Protein AF-A0A7U9GF04-F1 (afdb_monomer)

InterPro domains:
  IPR039261 Ferredoxin-NADP reductase (FNR), nucleotide-binding domain [G3DSA:3.40.50.80] (1-50)
  IPR039261 Ferredoxin-NADP reductase (FNR), nucleotide-binding domain [SSF52343] (1-47)

Mean predicted aligned error: 5.69 Å

Foldseek 3Di:
DCVVVDPDLAAQDEDEDDPVVLVVVVVVNVVVNNDPVRDHYDYPDDDDPPDDD

Secondary structure (DSSP, 8-state):
-GGGG-SSTTPPEEEE--HHHHHHHHHHHHHTT--GGGEEEE-------SS--

Sequence (53 aa):
MLAHYLPDLKARCYFVGPQGFMTAINSALSELGIDEDRRHFEHFGPSRPLDAA

Solvent-accessible surface area (backbone atoms only — not comparable to full-atom values): 3514 Å² total; per-residue (Å²): 114,72,74,80,76,48,93,50,65,82,53,72,45,79,51,72,56,58,69,72,57,47,53,52,52,54,50,55,41,47,76,68,58,34,52,72,98,30,60,44,71,56,78,81,64,85,83,68,68,96,68,82,131

Nearest PDB structures (foldseek):
  4g1b-assembly2_B  TM=8.739E-01  e=8.636E-02  Saccharomyces cerevisiae YJM789

pLDDT: mean 88.68, std 12.74, range [53.03, 98.0]

Structure (mmCIF, N/CA/C/O backbone):
data_AF-A0A7U9GF04-F1
#
_entry.id   AF-A0A7U9GF04-F1
#
loop_
_atom_site.group_PDB
_atom_site.id
_atom_site.type_symbol
_atom_site.label_atom_id
_atom_site.label_alt_id
_atom_site.label_comp_id
_atom_site.label_asym_id
_atom_site.label_entity_id
_atom_site.label_seq_id
_atom_site.pdbx_PDB_ins_code
_atom_site.Cartn_x
_atom_site.Cartn_y
_atom_site.Cartn_z
_atom_site.occupancy
_atom_site.B_iso_or_equiv
_atom_site.auth_seq_id
_atom_site.auth_comp_id
_atom_site.auth_asym_id
_atom_site.auth_atom_id
_atom_site.pdbx_PDB_model_num
ATOM 1 N N . MET A 1 1 ? -8.805 9.134 -1.569 1.00 75.19 1 MET A N 1
ATOM 2 C CA . MET A 1 1 ? -7.614 8.878 -0.721 1.00 75.19 1 MET A CA 1
ATOM 3 C C . MET A 1 1 ? -7.677 7.439 -0.210 1.00 75.19 1 MET A C 1
ATOM 5 O O . MET A 1 1 ? -8.787 6.928 -0.122 1.00 75.19 1 MET A O 1
ATOM 9 N N . LEU A 1 2 ? -6.542 6.791 0.096 1.00 88.38 2 LEU A N 1
ATOM 10 C CA . LEU A 1 2 ? -6.453 5.355 0.443 1.00 88.38 2 LEU A CA 1
ATOM 11 C C . LEU A 1 2 ? -7.451 4.890 1.517 1.00 88.38 2 LEU A C 1
ATOM 13 O O . LEU A 1 2 ? -7.983 3.795 1.396 1.00 88.38 2 LEU A O 1
ATOM 17 N N . ALA A 1 3 ? -7.783 5.745 2.488 1.00 91.19 3 ALA A N 1
ATOM 18 C CA . ALA A 1 3 ? -8.781 5.470 3.526 1.00 91.19 3 ALA A CA 1
ATOM 19 C C . ALA A 1 3 ? -10.147 5.002 2.991 1.00 91.19 3 ALA A C 1
ATOM 21 O O . ALA A 1 3 ? -10.814 4.210 3.639 1.00 91.19 3 ALA A O 1
ATOM 22 N N . HIS A 1 4 ? -10.555 5.447 1.798 1.00 94.38 4 HIS A N 1
ATOM 23 C CA . HIS A 1 4 ? -11.812 5.010 1.181 1.00 94.38 4 HIS A CA 1
ATOM 24 C C . HIS A 1 4 ? -11.801 3.527 0.771 1.00 94.38 4 HIS A C 1
ATOM 26 O O . HIS A 1 4 ? -12.855 2.913 0.655 1.00 94.38 4 HIS A O 1
ATOM 32 N N . TYR A 1 5 ? -10.615 2.960 0.545 1.00 92.12 5 TYR A N 1
ATOM 33 C CA . TYR A 1 5 ? -10.427 1.578 0.108 1.00 92.12 5 TYR A CA 1
ATOM 34 C C . TYR A 1 5 ? -10.074 0.627 1.258 1.00 92.12 5 TYR A C 1
ATOM 36 O O . TYR A 1 5 ? -9.991 -0.579 1.040 1.00 92.12 5 TYR A O 1
ATOM 44 N N . LEU A 1 6 ? -9.847 1.147 2.469 1.00 93.19 6 LEU A N 1
ATOM 45 C CA . LEU A 1 6 ? -9.533 0.331 3.636 1.00 93.19 6 LEU A CA 1
ATOM 46 C C . LEU A 1 6 ? -10.835 -0.111 4.320 1.00 93.19 6 LEU A C 1
ATOM 48 O O . LEU A 1 6 ? -11.599 0.749 4.757 1.00 93.19 6 LEU A O 1
ATOM 52 N N . PRO A 1 7 ? -11.098 -1.425 4.450 1.00 91.62 7 PRO A N 1
ATOM 53 C CA . PRO A 1 7 ? -12.262 -1.906 5.191 1.00 91.62 7 PRO A CA 1
ATOM 54 C C . PRO A 1 7 ? -12.147 -1.614 6.695 1.00 91.62 7 PRO A C 1
ATOM 56 O O . PRO A 1 7 ? -13.147 -1.312 7.338 1.00 91.62 7 PRO A O 1
ATOM 59 N N . ASP A 1 8 ? -10.930 -1.684 7.246 1.00 93.44 8 ASP A N 1
ATOM 60 C CA . ASP A 1 8 ? -10.573 -1.313 8.616 1.00 93.44 8 ASP A CA 1
ATOM 61 C C . ASP A 1 8 ? -9.038 -1.180 8.761 1.00 93.44 8 ASP A C 1
ATOM 63 O O . ASP A 1 8 ? -8.286 -1.392 7.805 1.00 93.44 8 ASP A O 1
ATOM 67 N N . LEU A 1 9 ? -8.562 -0.852 9.971 1.00 92.00 9 LEU A N 1
ATOM 68 C CA . LEU A 1 9 ? -7.127 -0.726 10.277 1.00 92.00 9 LEU A CA 1
ATOM 69 C C . LEU A 1 9 ? -6.374 -2.066 10.376 1.00 92.00 9 LEU A C 1
ATOM 71 O O . LEU A 1 9 ? -5.150 -2.099 10.466 1.00 92.00 9 LEU A O 1
ATOM 75 N N . LYS A 1 10 ? -7.093 -3.189 10.365 1.00 94.06 10 LYS A N 1
ATOM 76 C CA . LYS A 1 10 ? -6.533 -4.543 10.353 1.00 94.06 10 LYS A CA 1
ATOM 77 C C . LYS A 1 10 ? -6.367 -5.071 8.923 1.00 94.06 10 LYS A C 1
ATOM 79 O O . LYS A 1 10 ? -5.887 -6.196 8.761 1.00 94.06 10 LYS A O 1
ATOM 84 N N . ALA A 1 11 ? -6.707 -4.297 7.893 1.00 95.62 11 ALA A N 1
ATOM 85 C CA . ALA A 1 11 ? -6.482 -4.672 6.504 1.00 95.62 11 ALA A CA 1
ATOM 86 C C . ALA A 1 11 ? -5.003 -5.003 6.238 1.00 95.62 11 ALA A C 1
ATOM 88 O O . ALA A 1 11 ? -4.100 -4.306 6.698 1.00 95.62 11 ALA A O 1
ATOM 89 N N . ARG A 1 12 ? -4.756 -6.067 5.467 1.00 96.94 12 ARG A N 1
ATOM 90 C CA . ARG A 1 12 ? -3.425 -6.375 4.930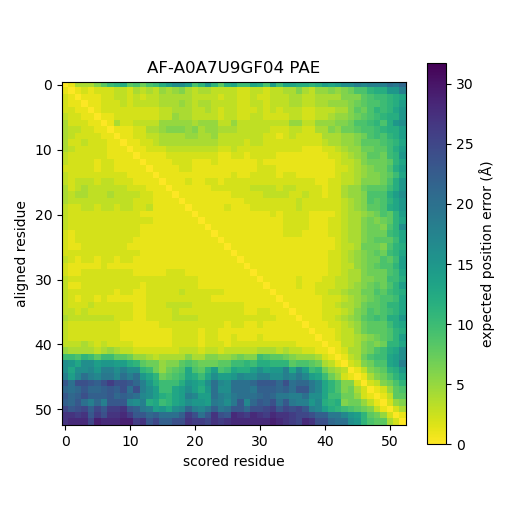 1.00 96.94 12 ARG A CA 1
ATOM 91 C C . ARG A 1 12 ? -3.299 -5.739 3.556 1.00 96.94 12 ARG A C 1
ATOM 93 O O . ARG A 1 12 ? -4.098 -6.023 2.666 1.00 96.94 12 ARG A O 1
ATOM 100 N N . CYS A 1 13 ? -2.306 -4.882 3.398 1.00 96.94 13 CYS A N 1
ATOM 101 C CA . CYS A 1 13 ? -2.083 -4.104 2.193 1.00 96.94 13 CYS A CA 1
ATOM 102 C C . CYS A 1 13 ? -0.925 -4.716 1.408 1.00 96.94 13 CYS A C 1
ATOM 104 O O . CYS A 1 13 ? 0.177 -4.823 1.935 1.00 96.94 13 CYS A O 1
ATOM 106 N N . TYR A 1 14 ? -1.174 -5.083 0.152 1.00 95.94 14 TYR A N 1
ATOM 107 C CA . TYR A 1 14 ? -0.158 -5.579 -0.776 1.00 95.94 14 TYR A CA 1
ATOM 108 C C . TYR A 1 14 ? -0.042 -4.601 -1.939 1.00 95.94 14 TYR A C 1
ATOM 110 O O . TYR A 1 14 ? -1.046 -4.274 -2.574 1.00 95.94 14 TYR A O 1
ATOM 118 N N . PHE A 1 15 ? 1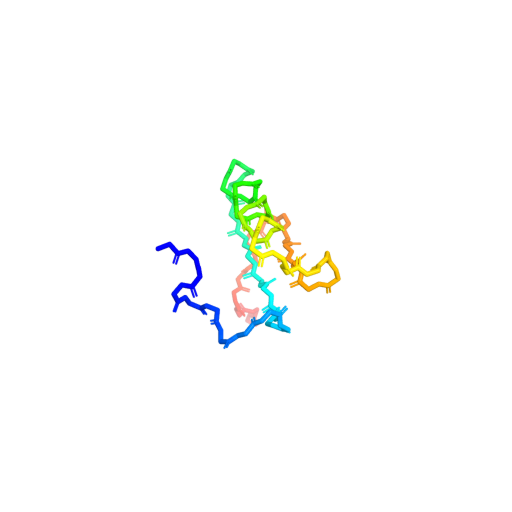.162 -4.109 -2.206 1.00 94.94 15 PHE A N 1
ATOM 119 C CA . PHE A 1 15 ? 1.403 -3.141 -3.272 1.00 94.94 15 PHE A CA 1
ATOM 120 C C . PHE A 1 15 ? 2.769 -3.360 -3.921 1.00 94.94 15 PHE A C 1
ATOM 122 O O . PHE A 1 15 ? 3.725 -3.788 -3.286 1.00 94.94 15 PHE A O 1
ATOM 129 N N . VAL A 1 16 ? 2.862 -3.061 -5.212 1.00 93.62 16 VAL A N 1
ATOM 130 C CA . VAL A 1 16 ? 4.081 -3.224 -6.009 1.00 93.62 16 VAL A CA 1
ATOM 131 C C . VAL A 1 16 ? 4.118 -2.120 -7.064 1.00 93.62 16 VAL A C 1
ATOM 133 O O . VAL A 1 16 ? 3.071 -1.717 -7.575 1.00 93.62 16 VAL A O 1
ATOM 136 N N . GLY A 1 17 ? 5.298 -1.591 -7.383 1.00 91.12 17 GLY A N 1
ATOM 137 C CA . GLY A 1 17 ? 5.437 -0.562 -8.413 1.00 91.12 17 GLY A CA 1
ATOM 138 C C . GLY A 1 17 ? 6.804 0.125 -8.410 1.00 91.12 17 GLY A C 1
ATOM 139 O O . GLY A 1 17 ? 7.754 -0.386 -7.819 1.00 91.12 17 GLY A O 1
ATOM 140 N N . PRO A 1 18 ? 6.929 1.296 -9.062 1.00 92.19 18 PRO A N 1
ATOM 141 C CA . PRO A 1 18 ? 8.145 2.103 -9.004 1.00 92.19 18 PRO A CA 1
ATOM 142 C C . PRO A 1 18 ? 8.482 2.524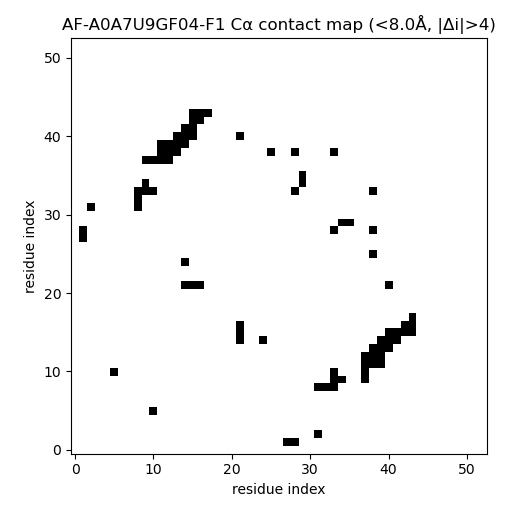 -7.568 1.00 92.19 18 PRO A C 1
ATOM 144 O O . PRO A 1 18 ? 7.580 2.758 -6.763 1.00 92.19 18 PRO A O 1
ATOM 147 N N . GLN A 1 19 ? 9.771 2.716 -7.267 1.00 91.88 19 GLN A N 1
ATOM 148 C CA . GLN A 1 19 ? 10.245 3.059 -5.917 1.00 91.88 19 GLN A CA 1
ATOM 149 C C . GLN A 1 19 ? 9.472 4.231 -5.289 1.00 91.88 19 GLN A C 1
ATOM 151 O O . GLN A 1 19 ? 8.990 4.116 -4.168 1.00 91.88 19 GLN A O 1
ATOM 156 N N . GLY A 1 20 ? 9.295 5.334 -6.027 1.00 94.69 20 GLY A N 1
ATOM 157 C CA . GLY A 1 20 ? 8.579 6.511 -5.521 1.00 94.69 20 GLY A CA 1
ATOM 158 C C . GLY A 1 20 ? 7.111 6.236 -5.178 1.00 94.69 20 GLY A C 1
ATOM 159 O O . GLY A 1 20 ? 6.614 6.732 -4.171 1.00 94.69 20 GLY A O 1
ATOM 160 N N . PHE A 1 21 ? 6.433 5.394 -5.965 1.00 94.62 21 PHE A N 1
ATOM 161 C CA . PHE A 1 21 ? 5.066 4.962 -5.672 1.00 94.62 21 PHE A CA 1
ATOM 162 C C . PHE A 1 21 ? 5.022 4.109 -4.403 1.00 94.62 21 PHE A C 1
ATOM 164 O O . PHE A 1 21 ? 4.232 4.389 -3.507 1.00 94.62 21 PHE A O 1
ATOM 171 N N . MET A 1 22 ? 5.898 3.105 -4.297 1.00 95.62 22 MET A N 1
ATOM 172 C CA . MET A 1 22 ? 5.920 2.211 -3.136 1.00 95.62 22 MET A CA 1
ATOM 173 C C . MET A 1 22 ? 6.222 2.969 -1.841 1.00 95.62 22 MET A C 1
ATOM 175 O O . MET A 1 22 ? 5.554 2.744 -0.835 1.00 95.62 22 MET A O 1
ATOM 179 N N . THR A 1 23 ? 7.161 3.920 -1.870 1.00 96.69 23 THR A N 1
ATOM 180 C CA . THR A 1 23 ? 7.434 4.793 -0.721 1.00 96.69 23 THR A CA 1
ATOM 181 C C . THR A 1 23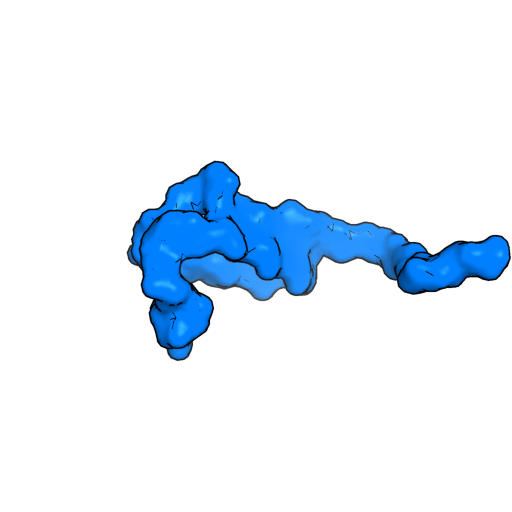 ? 6.206 5.627 -0.350 1.00 96.69 23 THR A C 1
ATOM 183 O O . THR A 1 23 ? 5.830 5.645 0.819 1.00 96.69 23 THR A O 1
ATOM 186 N N . ALA A 1 24 ? 5.536 6.254 -1.324 1.00 97.56 24 ALA A N 1
ATOM 187 C CA . ALA A 1 24 ? 4.349 7.070 -1.064 1.00 97.56 24 ALA A CA 1
ATOM 188 C C . ALA A 1 24 ? 3.182 6.257 -0.470 1.00 97.56 24 ALA A C 1
ATOM 190 O O . ALA A 1 24 ? 2.544 6.708 0.480 1.00 97.56 24 ALA A O 1
ATOM 191 N N . ILE A 1 25 ? 2.921 5.051 -0.990 1.00 96.88 25 ILE A N 1
ATOM 192 C CA . ILE A 1 25 ? 1.873 4.165 -0.463 1.00 96.88 25 ILE A CA 1
ATOM 193 C C . ILE A 1 25 ? 2.209 3.703 0.955 1.00 96.88 25 ILE A C 1
ATOM 195 O O . ILE A 1 25 ? 1.349 3.780 1.831 1.00 96.88 25 ILE A O 1
ATOM 199 N N . ASN A 1 26 ? 3.447 3.268 1.204 1.00 97.56 26 ASN A N 1
ATOM 200 C CA . ASN A 1 26 ? 3.853 2.806 2.529 1.00 97.56 26 ASN A CA 1
ATOM 201 C C . ASN A 1 26 ? 3.723 3.914 3.588 1.00 97.56 26 ASN A C 1
ATOM 203 O O . ASN A 1 26 ? 3.169 3.668 4.659 1.00 97.56 26 ASN A O 1
ATOM 207 N N . SER A 1 27 ? 4.170 5.136 3.274 1.00 98.00 27 SER A N 1
ATOM 208 C CA . SER A 1 27 ? 4.020 6.296 4.162 1.00 98.00 27 SER A CA 1
ATOM 209 C C . SER A 1 27 ? 2.552 6.620 4.428 1.00 98.00 27 SER A C 1
ATOM 211 O O . SER A 1 27 ? 2.155 6.725 5.584 1.00 98.00 27 SER A O 1
ATOM 213 N N . ALA A 1 28 ? 1.724 6.686 3.383 1.00 97.75 28 ALA A N 1
ATOM 214 C CA . ALA A 1 28 ? 0.308 7.000 3.540 1.00 97.75 28 ALA A CA 1
ATOM 215 C C . ALA A 1 28 ? -0.449 5.940 4.364 1.00 97.75 28 ALA A C 1
ATOM 217 O O . ALA A 1 28 ? -1.307 6.282 5.171 1.00 97.75 28 ALA A O 1
ATOM 218 N N . LEU A 1 29 ? -0.130 4.651 4.206 1.00 97.56 29 LEU A N 1
ATOM 219 C CA . LEU A 1 29 ? -0.708 3.584 5.031 1.00 97.56 29 LEU A CA 1
ATOM 220 C C . LEU A 1 29 ? -0.237 3.663 6.491 1.00 97.56 29 LEU A C 1
ATOM 222 O O . LEU A 1 29 ? -1.030 3.415 7.398 1.00 97.56 29 LEU A O 1
ATOM 226 N N . SER A 1 30 ? 1.022 4.046 6.723 1.00 97.69 30 SER A N 1
ATOM 227 C CA . SER A 1 30 ? 1.544 4.288 8.072 1.00 97.69 30 SER A CA 1
ATOM 228 C C . SER A 1 30 ? 0.847 5.469 8.753 1.00 97.69 30 SER A C 1
ATOM 230 O O . SER A 1 30 ? 0.494 5.368 9.923 1.00 97.69 30 SER A O 1
ATOM 232 N N . GLU A 1 31 ? 0.612 6.571 8.037 1.00 97.69 31 GLU A N 1
ATOM 233 C CA . GLU A 1 31 ? -0.122 7.743 8.546 1.00 97.69 31 GLU A CA 1
ATOM 234 C C . GLU A 1 31 ? -1.583 7.417 8.881 1.00 97.69 31 GLU A C 1
ATOM 236 O O . GLU A 1 31 ? -2.159 7.997 9.799 1.00 97.69 31 GLU A O 1
ATOM 241 N N . LEU A 1 32 ? -2.175 6.454 8.169 1.00 96.31 32 LEU A N 1
ATOM 242 C CA . LEU A 1 32 ? -3.516 5.941 8.445 1.00 96.31 32 LEU A CA 1
ATOM 243 C C . LEU A 1 32 ? -3.564 4.950 9.620 1.00 96.31 32 LEU A C 1
ATOM 245 O O . LEU A 1 32 ? -4.658 4.555 10.012 1.00 96.31 32 LEU A O 1
ATOM 249 N N . GLY A 1 33 ? -2.420 4.563 10.194 1.00 97.06 33 GLY A N 1
ATOM 250 C CA . GLY A 1 33 ? -2.351 3.662 11.348 1.00 97.06 33 GLY A CA 1
ATOM 251 C C . GLY A 1 33 ? -2.408 2.172 11.005 1.00 97.06 33 GLY A C 1
ATOM 252 O O . GLY A 1 33 ? -2.724 1.367 11.875 1.00 97.06 33 GLY A O 1
ATOM 253 N N . ILE A 1 34 ? -2.122 1.786 9.757 1.00 97.62 34 ILE A N 1
ATOM 254 C CA . ILE A 1 34 ? -1.910 0.374 9.408 1.00 97.62 34 ILE A CA 1
ATOM 255 C C . ILE A 1 34 ? -0.542 -0.047 9.931 1.00 97.62 34 ILE A C 1
ATOM 257 O O . ILE A 1 34 ? 0.446 0.591 9.582 1.00 97.62 34 ILE A O 1
ATOM 261 N N . ASP A 1 35 ? -0.471 -1.121 10.713 1.00 97.56 35 ASP A N 1
ATOM 262 C CA . ASP A 1 35 ? 0.780 -1.639 11.279 1.00 97.56 35 ASP A CA 1
ATOM 263 C C . ASP A 1 35 ? 1.769 -2.128 10.203 1.00 97.56 35 ASP A C 1
ATOM 265 O O . ASP A 1 35 ? 1.384 -2.537 9.106 1.00 97.56 35 ASP A O 1
ATOM 269 N N . GLU A 1 36 ? 3.070 -2.094 10.506 1.00 96.62 36 GLU A N 1
ATOM 270 C CA . GLU A 1 36 ? 4.130 -2.482 9.561 1.00 96.62 36 GLU A CA 1
ATOM 271 C C . GLU A 1 36 ? 4.028 -3.938 9.100 1.00 96.62 36 GLU A C 1
ATOM 273 O O . GLU A 1 36 ? 4.212 -4.221 7.918 1.00 96.62 36 GLU A O 1
ATOM 278 N N . ASP A 1 37 ? 3.636 -4.844 9.996 1.00 97.38 37 ASP A N 1
ATOM 279 C CA . ASP A 1 37 ? 3.424 -6.265 9.702 1.00 97.38 37 ASP A CA 1
ATOM 280 C C . ASP A 1 37 ? 2.250 -6.524 8.740 1.00 97.38 37 ASP A C 1
ATOM 282 O O . ASP A 1 37 ? 2.061 -7.655 8.288 1.00 97.38 37 ASP A O 1
ATOM 286 N N . ARG A 1 38 ? 1.473 -5.485 8.405 1.00 97.38 38 ARG A N 1
ATOM 287 C CA . ARG A 1 38 ? 0.344 -5.515 7.465 1.00 97.38 38 ARG A CA 1
ATOM 288 C C . ARG A 1 38 ? 0.605 -4.744 6.172 1.00 97.38 38 ARG A C 1
ATOM 290 O O . ARG A 1 38 ? -0.278 -4.719 5.313 1.00 97.38 38 ARG A O 1
ATOM 297 N N . ARG A 1 39 ? 1.770 -4.109 6.009 1.00 97.62 39 ARG A N 1
ATOM 298 C CA . ARG A 1 39 ? 2.154 -3.366 4.795 1.00 97.62 39 ARG A CA 1
ATOM 299 C C . ARG A 1 39 ? 3.201 -4.170 4.025 1.00 97.62 39 ARG A C 1
ATOM 301 O O . ARG A 1 39 ? 4.385 -4.130 4.337 1.00 97.62 39 ARG A O 1
ATOM 308 N N . HIS A 1 40 ? 2.761 -4.899 3.008 1.00 97.44 40 HIS A N 1
ATOM 309 C CA . HIS A 1 40 ? 3.605 -5.793 2.224 1.00 97.44 40 HIS A CA 1
ATOM 310 C C . HIS A 1 40 ? 3.882 -5.218 0.837 1.00 97.44 40 HIS A C 1
ATOM 312 O O . HIS A 1 40 ? 2.972 -4.767 0.138 1.00 97.44 40 HIS A O 1
ATOM 318 N N . PHE A 1 41 ? 5.138 -5.295 0.418 1.00 95.44 41 PHE A N 1
ATOM 319 C CA . PHE A 1 41 ? 5.562 -4.892 -0.912 1.00 95.44 41 PHE A CA 1
ATOM 320 C C . PHE A 1 41 ? 6.663 -5.803 -1.434 1.00 95.44 41 PHE A C 1
ATOM 322 O O . PHE A 1 41 ? 7.424 -6.386 -0.664 1.00 95.44 41 PHE A O 1
ATOM 329 N N . GLU A 1 42 ? 6.755 -5.896 -2.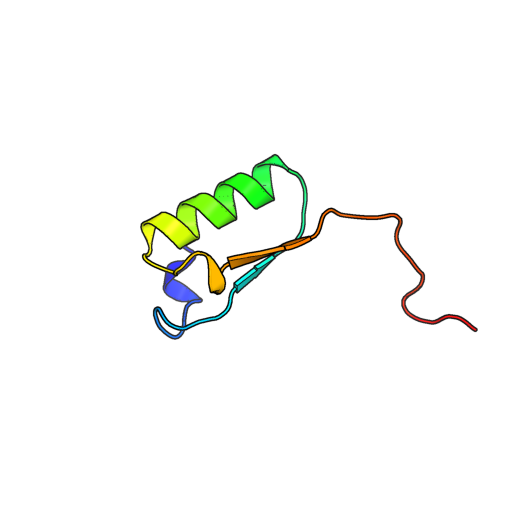754 1.00 90.62 42 GLU A N 1
ATOM 330 C CA . GLU A 1 42 ? 7.839 -6.589 -3.439 1.00 90.62 42 GLU A CA 1
ATOM 331 C C . GLU A 1 42 ? 8.565 -5.632 -4.381 1.00 90.62 42 GLU A C 1
ATOM 333 O O . GLU A 1 42 ? 7.995 -4.667 -4.896 1.00 90.62 42 GLU A O 1
ATOM 338 N N . HIS A 1 43 ? 9.843 -5.908 -4.631 1.00 80.75 43 HIS A N 1
ATOM 339 C CA . HIS A 1 43 ? 10.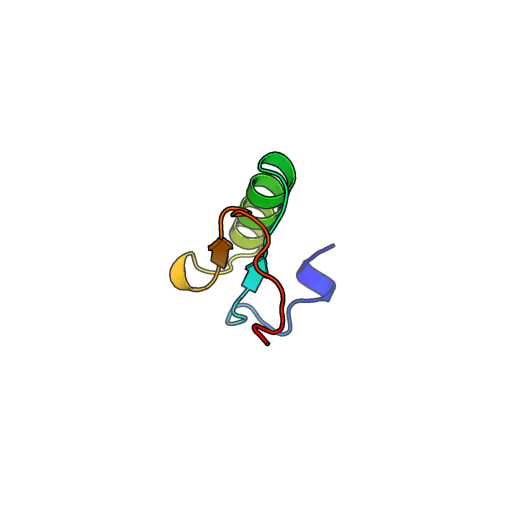548 -5.261 -5.727 1.00 80.75 43 HIS A CA 1
ATOM 340 C C . HIS A 1 43 ? 10.052 -5.843 -7.047 1.00 80.75 43 HIS A C 1
ATOM 342 O O . HIS A 1 43 ? 9.923 -7.058 -7.184 1.00 80.75 43 HIS A O 1
ATOM 348 N N . PHE A 1 44 ? 9.809 -4.976 -8.029 1.00 69.38 44 PHE A N 1
ATOM 349 C CA . PHE A 1 44 ? 9.460 -5.394 -9.383 1.00 69.38 44 PHE A CA 1
ATOM 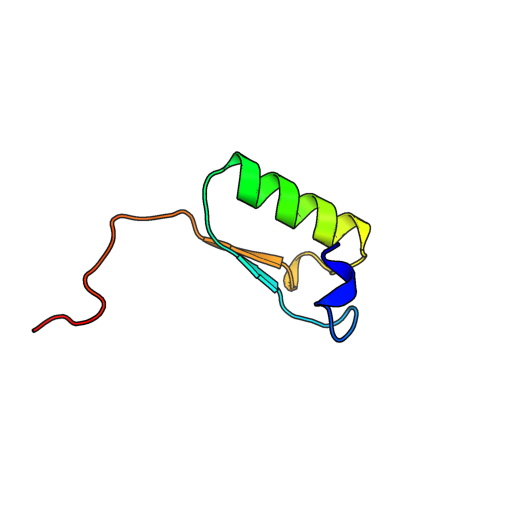350 C C . PHE A 1 44 ? 10.648 -6.162 -9.996 1.00 69.38 44 PHE A C 1
ATOM 352 O O . PHE A 1 44 ? 11.593 -5.565 -10.514 1.00 69.38 44 PHE A O 1
ATOM 359 N N . GLY A 1 45 ? 10.650 -7.487 -9.836 1.00 68.62 45 GLY A N 1
ATOM 360 C CA . GLY A 1 45 ? 11.640 -8.397 -10.410 1.00 68.62 45 GLY A CA 1
ATOM 361 C C . GLY A 1 45 ? 11.409 -8.619 -11.909 1.00 68.62 45 GLY A C 1
ATOM 362 O O . GLY A 1 45 ? 10.412 -8.140 -12.454 1.00 68.62 45 GLY A O 1
ATOM 363 N N . PRO A 1 46 ? 12.306 -9.340 -12.610 1.00 68.50 46 PRO A N 1
ATOM 364 C CA . PRO A 1 46 ? 12.105 -9.647 -14.022 1.00 68.50 46 PRO A CA 1
ATOM 365 C C . PRO A 1 4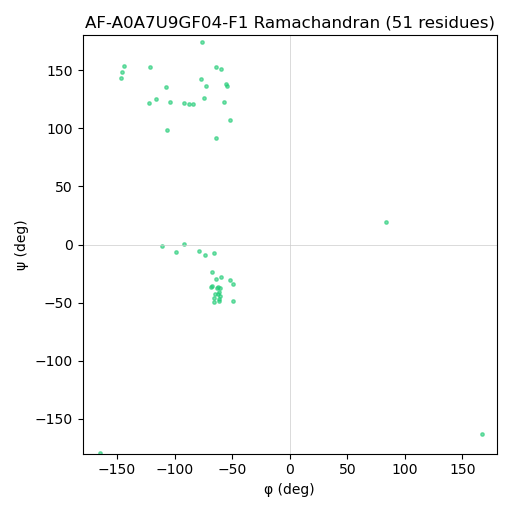6 ? 10.777 -10.386 -14.199 1.00 68.50 46 PRO A C 1
ATOM 367 O O . PRO A 1 46 ? 10.560 -11.427 -13.576 1.00 68.50 46 PRO A O 1
ATOM 370 N N . SER A 1 47 ? 9.897 -9.828 -15.034 1.00 62.91 47 SER A N 1
ATOM 371 C CA . SER A 1 47 ? 8.580 -10.380 -15.338 1.00 62.91 47 SER A CA 1
ATOM 372 C C . SER A 1 47 ? 8.718 -11.841 -15.750 1.00 62.91 47 SER A C 1
ATOM 374 O O . SER A 1 47 ? 9.215 -12.144 -16.837 1.00 62.91 47 SER A O 1
ATOM 376 N N . ARG A 1 48 ? 8.302 -12.763 -14.880 1.00 61.59 48 ARG A N 1
ATOM 377 C CA . ARG A 1 48 ? 8.091 -14.145 -15.299 1.00 61.59 48 ARG A CA 1
ATOM 378 C C . ARG A 1 48 ? 6.771 -14.215 -16.064 1.00 61.59 48 ARG A C 1
ATOM 380 O O . ARG A 1 48 ? 5.826 -13.518 -15.686 1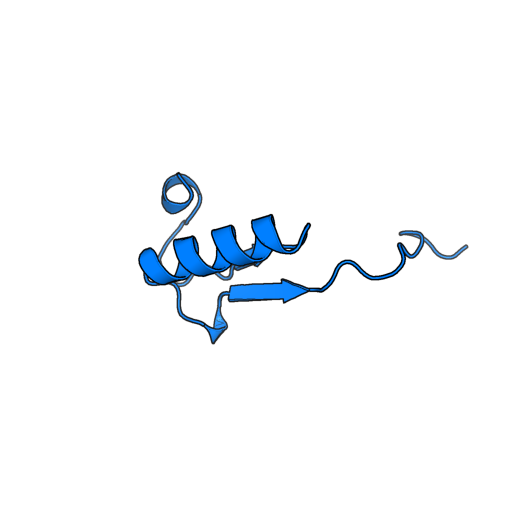.00 61.59 48 ARG A O 1
ATOM 387 N N . PRO A 1 49 ? 6.694 -15.027 -17.127 1.00 67.19 49 PRO A N 1
ATOM 388 C CA . PRO A 1 49 ? 5.414 -15.353 -17.731 1.00 67.19 49 PRO A CA 1
ATOM 389 C C . PRO A 1 49 ? 4.483 -15.907 -16.648 1.00 67.19 49 PRO A C 1
ATOM 391 O O . PRO A 1 49 ? 4.922 -16.696 -15.810 1.00 67.19 49 PRO A O 1
ATOM 394 N N . LEU A 1 50 ? 3.224 -15.467 -16.660 1.00 65.50 50 LEU A N 1
ATOM 395 C CA . LEU A 1 50 ? 2.195 -15.939 -15.729 1.00 65.50 50 LEU A CA 1
ATOM 396 C C . LEU A 1 50 ? 1.974 -17.458 -15.858 1.00 65.50 50 LEU A C 1
ATOM 398 O O . LEU A 1 50 ? 1.689 -18.111 -14.862 1.00 65.50 50 LEU A O 1
ATOM 402 N N . ASP A 1 51 ? 2.225 -18.003 -17.051 1.00 69.12 51 ASP A N 1
ATOM 403 C CA . ASP A 1 51 ? 2.207 -19.431 -17.349 1.00 69.12 51 ASP A CA 1
ATOM 404 C C . ASP A 1 51 ? 3.567 -19.871 -17.914 1.00 69.12 51 ASP A C 1
ATOM 406 O O . ASP A 1 51 ? 4.030 -19.357 -18.937 1.00 69.12 51 ASP A O 1
ATOM 410 N N . ALA A 1 52 ? 4.219 -20.829 -17.251 1.00 55.22 52 ALA A N 1
ATOM 411 C CA . ALA A 1 52 ? 5.276 -21.626 -17.865 1.00 55.22 52 ALA A CA 1
ATOM 412 C C . ALA A 1 52 ? 4.602 -22.775 -18.629 1.00 55.22 52 ALA A C 1
ATOM 414 O O . ALA A 1 52 ? 3.842 -23.533 -18.028 1.00 55.22 52 ALA A O 1
ATOM 415 N N . ALA A 1 53 ? 4.843 -22.840 -19.940 1.00 53.03 53 ALA A N 1
ATOM 416 C CA . ALA A 1 53 ? 4.358 -23.905 -20.818 1.00 53.03 53 ALA A CA 1
ATOM 417 C C . ALA A 1 53 ? 4.872 -25.294 -20.408 1.00 53.03 53 ALA A C 1
ATOM 419 O O . ALA A 1 53 ? 6.019 -25.374 -19.905 1.00 53.03 53 ALA A O 1
#

Radius of gyration: 13.28 Å; Cα contacts (8 Å, |Δi|>4): 42; chains: 1; bounding box: 24×33×32 Å

Organism: NCBI:txid1072583